Protein AF-A0AAU6T5W0-F1 (afdb_monomer_lite)

Foldseek 3Di:
DDDDDDDDDDDDDDDCPPVVVVVVVVVVVVVVVVVVVVVVVVVVVVVVVVVVVVVVVVVVPPDDDDDDDDDDDDDDDDDPPPPPDDPVNVVVCVVVDVQDQDQKDKDKDKDKDWDWDWDWDADADDPDPPDGDGDIDIDIDIDIDIDIDIDIDGDPHSVD

pLDDT: mean 70.22, std 18.47, range [33.53, 96.62]

Radius of gyration: 34.17 Å; chains: 1; bounding box: 54×80×91 Å

Structure (mmCIF, N/CA/C/O backbone):
data_AF-A0AAU6T5W0-F1
#
_entry.id   AF-A0AAU6T5W0-F1
#
loop_
_atom_site.group_PDB
_atom_site.id
_atom_site.type_symbol
_atom_site.label_atom_id
_atom_site.label_alt_id
_atom_site.label_comp_id
_atom_site.label_asym_id
_atom_site.label_entity_id
_atom_site.label_seq_id
_atom_site.pdbx_PDB_ins_code
_atom_site.Cartn_x
_atom_site.Cartn_y
_atom_site.Cartn_z
_atom_site.occupancy
_atom_site.B_iso_or_equiv
_atom_site.auth_seq_id
_atom_site.auth_comp_id
_atom_site.auth_asym_id
_atom_site.auth_atom_id
_atom_site.pdbx_PDB_model_num
ATOM 1 N N . MET A 1 1 ? 29.219 61.863 -2.864 1.00 38.31 1 MET A N 1
ATOM 2 C CA . MET A 1 1 ? 28.234 62.553 -3.731 1.00 38.31 1 MET A CA 1
ATOM 3 C C . MET A 1 1 ? 27.896 61.580 -4.862 1.00 38.31 1 MET A C 1
ATOM 5 O O . MET A 1 1 ? 28.729 61.374 -5.721 1.00 38.31 1 MET A O 1
ATOM 9 N N . LYS A 1 2 ? 26.947 60.659 -4.664 1.00 57.03 2 LYS A N 1
ATOM 10 C CA . LYS A 1 2 ? 25.515 60.763 -5.012 1.00 57.03 2 LYS A CA 1
ATOM 11 C C . LYS A 1 2 ? 25.300 60.947 -6.518 1.00 57.03 2 LYS A C 1
ATOM 13 O O . LYS A 1 2 ? 25.268 62.089 -6.947 1.00 57.03 2 LYS A O 1
ATOM 18 N N . GLN A 1 3 ? 25.105 59.846 -7.254 1.00 46.97 3 GLN A N 1
ATOM 19 C CA . GLN A 1 3 ? 24.352 59.809 -8.516 1.00 46.97 3 GLN A CA 1
ATOM 20 C C . GLN A 1 3 ? 23.673 58.436 -8.680 1.00 46.97 3 GLN A C 1
ATOM 22 O O . GLN A 1 3 ? 24.313 57.442 -8.996 1.00 46.97 3 GLN A O 1
ATOM 27 N N . SER A 1 4 ? 22.365 58.401 -8.428 1.00 59.41 4 SER A N 1
ATOM 28 C CA . SER A 1 4 ? 21.419 57.607 -9.228 1.00 59.41 4 SER A CA 1
ATOM 29 C C . SER A 1 4 ? 20.875 58.565 -10.293 1.00 59.41 4 SER A C 1
ATOM 31 O O . SER A 1 4 ? 20.816 59.767 -9.999 1.00 59.41 4 SER A O 1
ATOM 33 N N . PRO A 1 5 ? 20.478 58.108 -11.494 1.00 62.28 5 PRO A N 1
ATOM 34 C CA . PRO A 1 5 ? 19.121 57.563 -11.648 1.00 62.28 5 PRO A CA 1
ATOM 35 C C . PRO A 1 5 ? 18.942 56.574 -12.826 1.00 62.28 5 PRO A C 1
ATOM 37 O O . PRO A 1 5 ? 19.867 56.289 -13.576 1.00 62.28 5 PRO A O 1
ATOM 40 N N . LEU A 1 6 ? 17.681 56.179 -13.033 1.00 45.03 6 LEU A N 1
ATOM 41 C CA . LEU A 1 6 ? 17.083 55.851 -14.334 1.00 45.03 6 LEU A CA 1
ATOM 42 C C . LEU A 1 6 ? 17.256 54.414 -14.846 1.00 45.03 6 LEU A C 1
ATOM 44 O O . LEU A 1 6 ? 18.011 54.145 -15.775 1.00 45.03 6 LEU A O 1
ATOM 48 N N . LEU A 1 7 ? 16.415 53.512 -14.325 1.00 42.41 7 LEU A N 1
ATOM 49 C CA . LEU A 1 7 ? 15.961 52.358 -15.099 1.00 42.41 7 LEU A CA 1
ATOM 50 C C . LEU A 1 7 ? 14.475 52.522 -15.438 1.00 42.41 7 LEU A C 1
ATOM 52 O O . LEU A 1 7 ? 13.579 52.412 -14.605 1.00 42.41 7 LEU A O 1
ATOM 56 N N . LEU A 1 8 ? 14.329 52.925 -16.694 1.00 44.72 8 LEU A N 1
ATOM 57 C CA . LEU A 1 8 ? 13.213 52.906 -17.622 1.00 44.72 8 LEU A CA 1
ATOM 58 C C . LEU A 1 8 ? 12.006 52.021 -17.249 1.00 44.72 8 LEU A C 1
ATOM 60 O O . LEU A 1 8 ? 12.118 50.828 -16.981 1.00 44.72 8 LEU A O 1
ATOM 64 N N . MET A 1 9 ? 10.843 52.659 -17.352 1.00 44.00 9 MET A N 1
ATOM 65 C CA . MET A 1 9 ? 9.498 52.100 -17.407 1.00 44.00 9 MET A CA 1
ATOM 66 C C . MET A 1 9 ? 9.333 50.914 -18.375 1.00 44.00 9 MET A C 1
ATOM 68 O O . MET A 1 9 ? 9.690 51.004 -19.545 1.00 44.00 9 MET A O 1
ATOM 72 N N . MET A 1 10 ? 8.669 49.872 -17.862 1.00 55.03 10 MET A N 1
ATOM 73 C CA . MET A 1 10 ? 7.384 49.333 -18.343 1.00 55.03 10 MET A CA 1
ATOM 74 C C . MET A 1 10 ? 7.182 49.232 -19.864 1.00 55.03 10 MET A C 1
ATOM 76 O O . MET A 1 10 ? 6.906 50.252 -20.485 1.00 55.03 10 MET A O 1
ATOM 80 N N . LEU A 1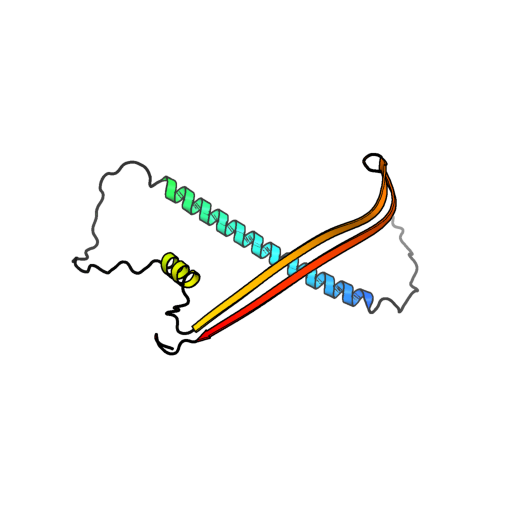 11 ? 7.108 48.007 -20.410 1.00 50.09 11 LEU A N 1
ATOM 81 C CA . LEU A 1 11 ? 5.958 47.570 -21.226 1.00 50.09 11 LEU A CA 1
ATOM 82 C C . LEU A 1 11 ? 6.041 46.072 -21.585 1.00 50.09 11 LEU A C 1
ATOM 84 O O . LEU A 1 11 ? 6.686 45.714 -22.5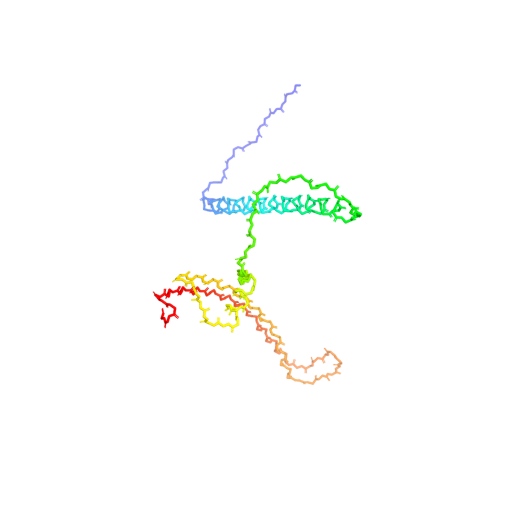58 1.00 50.09 11 LEU A O 1
ATOM 88 N N . THR A 1 12 ? 5.317 45.219 -20.861 1.00 49.53 12 THR A N 1
ATOM 89 C CA . THR A 1 12 ? 4.615 44.053 -21.440 1.00 49.53 12 THR A CA 1
ATOM 90 C C . THR A 1 12 ? 3.522 43.616 -20.462 1.00 49.53 12 THR A C 1
ATOM 92 O O . THR A 1 12 ? 3.833 43.019 -19.430 1.00 49.53 12 THR A O 1
ATOM 95 N N . PRO A 1 13 ? 2.249 43.938 -20.735 1.00 63.53 13 PRO A N 1
ATOM 96 C CA . PRO A 1 13 ? 1.120 43.466 -19.951 1.00 63.53 13 PRO A CA 1
ATOM 97 C C . PRO A 1 13 ? 0.466 42.222 -20.595 1.00 63.53 13 PRO A C 1
ATOM 99 O O . PRO A 1 13 ? 0.512 42.046 -21.809 1.00 63.53 13 PRO A O 1
ATOM 102 N N . LEU A 1 14 ? -0.216 41.427 -19.757 1.00 56.28 14 LEU A N 1
ATOM 103 C CA . LEU A 1 14 ? -1.446 40.664 -20.067 1.00 56.28 14 LEU A CA 1
ATOM 104 C C . LEU A 1 14 ? -1.438 39.159 -20.437 1.00 56.28 14 LEU A C 1
ATOM 106 O O . LEU A 1 14 ? -2.521 38.653 -20.709 1.00 56.28 14 LEU A O 1
ATOM 110 N N . THR A 1 15 ? -0.354 38.378 -20.316 1.00 49.38 15 THR A N 1
ATOM 111 C CA . THR A 1 15 ? -0.463 36.890 -20.435 1.00 49.38 15 THR A CA 1
ATOM 112 C C . THR A 1 15 ? -0.007 36.078 -19.220 1.00 49.38 15 THR A C 1
ATOM 114 O O . THR A 1 15 ? -0.159 34.861 -19.219 1.00 49.38 15 THR A O 1
ATOM 117 N N . CYS A 1 16 ? 0.477 36.711 -18.148 1.00 48.84 16 CYS A N 1
ATOM 118 C CA . CYS A 1 16 ? 0.981 35.994 -16.964 1.00 48.84 16 CYS A CA 1
ATOM 119 C C . CYS A 1 16 ? -0.066 35.712 -15.869 1.00 48.84 16 CYS A C 1
ATOM 121 O O . CYS A 1 16 ? 0.293 35.176 -14.831 1.00 48.84 16 CYS A O 1
ATOM 123 N N . TRP A 1 17 ? -1.344 36.056 -16.055 1.00 49.84 17 TRP A N 1
ATOM 124 C CA . TRP A 1 17 ? -2.299 36.102 -14.932 1.00 49.84 17 TRP A CA 1
ATOM 125 C C . TRP A 1 17 ? -2.804 34.727 -14.440 1.00 49.84 17 TRP A C 1
ATOM 127 O O . TRP A 1 17 ? -3.307 34.631 -13.327 1.00 49.84 17 TRP A O 1
ATOM 137 N N . GLY A 1 18 ? -2.688 33.662 -15.246 1.00 55.28 18 GLY A N 1
ATOM 138 C CA . GLY A 1 18 ? -3.102 32.301 -14.856 1.00 55.28 18 GLY A CA 1
ATOM 139 C C . GLY A 1 18 ? -1.961 31.419 -14.339 1.00 55.28 18 GLY A C 1
ATOM 140 O O . GLY A 1 18 ? -2.149 30.673 -13.385 1.00 55.28 18 GLY A O 1
ATOM 141 N N . ALA A 1 19 ? -0.766 31.544 -14.927 1.00 54.34 19 ALA A N 1
ATOM 142 C CA . ALA A 1 19 ? 0.392 30.722 -14.567 1.00 54.34 19 ALA A CA 1
ATOM 143 C C . ALA A 1 19 ? 0.909 31.026 -13.151 1.00 54.34 19 ALA A C 1
ATOM 145 O O . ALA A 1 19 ? 1.267 30.111 -12.419 1.00 54.34 19 ALA A O 1
ATOM 146 N N . THR A 1 20 ? 0.871 32.292 -12.724 1.00 65.69 20 THR A N 1
ATOM 147 C CA . THR A 1 20 ? 1.323 32.671 -11.377 1.00 65.69 20 THR A CA 1
ATOM 148 C C . THR A 1 20 ? 0.378 32.175 -10.280 1.00 65.69 20 THR A C 1
ATOM 150 O O . THR A 1 20 ? 0.829 31.893 -9.178 1.00 65.69 20 THR A O 1
ATOM 153 N N . ALA A 1 21 ? -0.921 32.020 -10.566 1.00 72.81 21 ALA A N 1
ATOM 154 C CA . ALA A 1 21 ? -1.895 31.541 -9.582 1.00 72.81 21 ALA A CA 1
ATOM 155 C C . ALA A 1 21 ? -1.733 30.039 -9.275 1.00 72.81 21 ALA A C 1
ATOM 157 O O . ALA A 1 21 ? -1.877 29.620 -8.127 1.00 72.81 21 ALA A O 1
ATOM 158 N N . GLU A 1 22 ? -1.403 29.223 -10.282 1.00 76.44 22 GLU A N 1
ATOM 159 C CA . GLU A 1 22 ? -1.090 27.800 -10.081 1.00 76.44 22 GLU A CA 1
ATOM 160 C C . GLU A 1 22 ? 0.263 27.610 -9.378 1.00 76.44 22 GLU A C 1
ATOM 162 O O . GLU A 1 22 ? 0.395 26.739 -8.517 1.00 76.44 22 GLU A O 1
ATOM 167 N N . GLU A 1 23 ? 1.251 28.457 -9.682 1.00 79.44 23 GLU A N 1
ATOM 168 C CA . GLU A 1 23 ? 2.538 28.474 -8.977 1.00 79.44 23 GLU A CA 1
ATOM 169 C C . GLU A 1 23 ? 2.376 28.814 -7.487 1.00 79.44 23 GLU A C 1
ATOM 171 O O . GLU A 1 23 ? 2.977 28.151 -6.638 1.00 79.44 23 GLU A O 1
ATOM 176 N N . GLU A 1 24 ? 1.525 29.788 -7.149 1.00 83.31 24 GLU A N 1
ATOM 177 C CA . GLU A 1 24 ? 1.207 30.138 -5.758 1.00 83.31 24 GLU A CA 1
ATOM 178 C C . GLU A 1 24 ? 0.489 28.992 -5.025 1.00 83.31 24 GLU A C 1
ATOM 180 O O . GLU A 1 24 ? 0.818 28.690 -3.874 1.00 83.31 24 GLU A O 1
ATOM 185 N N . ALA A 1 25 ? -0.442 28.296 -5.686 1.00 89.62 25 ALA A N 1
ATOM 186 C CA . ALA A 1 25 ? -1.121 27.135 -5.108 1.00 89.62 25 ALA A CA 1
ATOM 187 C C . ALA A 1 25 ? -0.151 25.965 -4.846 1.00 89.62 25 ALA A C 1
ATOM 189 O O . ALA A 1 25 ? -0.203 25.327 -3.791 1.00 89.62 25 ALA A O 1
ATOM 190 N N . LEU A 1 26 ? 0.780 25.712 -5.771 1.00 90.38 26 LEU A N 1
ATOM 191 C CA . LEU A 1 26 ? 1.815 24.688 -5.611 1.00 90.38 26 LEU A CA 1
ATOM 192 C C . LEU A 1 26 ? 2.803 25.034 -4.489 1.00 90.38 26 LEU A C 1
ATOM 194 O O . LEU A 1 26 ? 3.196 24.146 -3.729 1.00 90.38 26 LEU A O 1
ATOM 198 N N . GLN A 1 27 ? 3.172 26.310 -4.340 1.00 92.19 27 GLN A N 1
ATOM 199 C CA . GLN A 1 27 ? 3.989 26.767 -3.212 1.00 92.19 27 GLN A CA 1
ATOM 200 C C . GLN A 1 27 ? 3.286 26.529 -1.874 1.00 92.19 27 GLN A C 1
ATOM 202 O O . GLN A 1 27 ? 3.897 25.970 -0.962 1.00 92.19 27 GLN A O 1
ATOM 207 N N . GLN A 1 28 ? 1.994 26.856 -1.772 1.00 94.19 28 GLN A N 1
ATOM 208 C CA . GLN A 1 28 ? 1.214 26.593 -0.558 1.00 94.19 28 GLN A CA 1
ATOM 209 C C . GLN A 1 28 ? 1.179 25.103 -0.209 1.00 94.19 28 GLN A C 1
ATOM 211 O O . GLN A 1 28 ? 1.346 24.724 0.953 1.00 94.19 28 GLN A O 1
ATOM 216 N N . GLN A 1 29 ? 1.009 24.247 -1.214 1.00 94.38 29 GLN A N 1
ATOM 217 C CA . GLN A 1 29 ? 0.982 22.804 -1.013 1.00 94.38 29 GLN A CA 1
ATOM 218 C C . GLN A 1 29 ? 2.345 22.265 -0.547 1.00 94.38 29 GLN A C 1
ATOM 220 O O . GLN A 1 29 ? 2.406 21.394 0.324 1.00 94.38 29 GLN A O 1
ATOM 225 N N . LEU A 1 30 ? 3.447 22.814 -1.066 1.00 94.56 30 LEU A N 1
ATOM 226 C CA . LEU A 1 30 ? 4.803 22.449 -0.655 1.00 94.56 30 LEU A CA 1
ATOM 227 C C . LEU A 1 30 ? 5.101 22.882 0.788 1.00 94.56 30 LEU A C 1
ATOM 229 O O . LEU A 1 30 ? 5.685 22.110 1.554 1.00 94.56 30 LEU A O 1
ATOM 233 N N . ASP A 1 31 ? 4.646 24.070 1.188 1.00 95.31 31 ASP A N 1
ATOM 234 C CA . ASP A 1 31 ? 4.779 24.560 2.562 1.00 95.31 31 ASP A CA 1
ATOM 235 C C . ASP A 1 31 ? 3.972 23.722 3.560 1.00 95.31 31 ASP A C 1
ATOM 237 O O . ASP A 1 31 ? 4.462 23.410 4.653 1.00 95.31 31 ASP A O 1
ATOM 241 N N . GLN A 1 32 ? 2.771 23.284 3.174 1.00 96.56 32 GLN A N 1
ATOM 242 C CA . GLN A 1 32 ? 1.958 22.380 3.986 1.00 96.56 32 GLN A CA 1
ATOM 243 C C . GLN A 1 32 ? 2.675 21.040 4.217 1.00 96.56 32 GLN A C 1
ATOM 245 O O . GLN A 1 32 ? 2.756 20.553 5.348 1.00 96.56 32 GLN A O 1
ATOM 250 N N . LEU A 1 33 ? 3.256 20.468 3.161 1.00 96.56 33 LEU A N 1
ATOM 251 C CA . LEU A 1 33 ? 3.975 19.194 3.225 1.00 96.56 33 LEU A CA 1
ATOM 252 C C . LEU A 1 33 ? 5.258 19.308 4.058 1.00 96.56 33 LEU A C 1
ATOM 254 O O . LEU A 1 33 ? 5.558 18.446 4.889 1.00 96.56 33 LEU A O 1
ATOM 258 N N . ARG A 1 34 ? 5.985 20.420 3.903 1.00 96.25 34 ARG A N 1
ATOM 259 C CA . ARG A 1 34 ? 7.149 20.751 4.730 1.00 96.25 34 ARG A CA 1
ATOM 260 C C . ARG A 1 34 ? 6.772 20.821 6.211 1.00 96.25 34 ARG A C 1
ATOM 262 O O . ARG A 1 34 ? 7.489 20.255 7.038 1.00 96.25 34 ARG A O 1
ATOM 269 N N . GLN A 1 35 ? 5.666 21.483 6.561 1.00 96.50 35 GLN A N 1
ATOM 270 C CA . GLN A 1 35 ? 5.200 21.545 7.951 1.00 96.50 35 GLN A CA 1
ATOM 271 C C . GLN A 1 35 ? 4.880 20.159 8.512 1.00 96.50 35 GLN A C 1
ATOM 273 O O . GLN A 1 35 ? 5.285 19.852 9.634 1.00 96.50 35 GLN A O 1
ATOM 278 N N . GLN A 1 36 ? 4.225 19.302 7.729 1.00 96.62 36 GLN A N 1
ATOM 279 C CA . GLN A 1 36 ? 3.903 17.940 8.149 1.00 96.62 36 GLN A CA 1
ATOM 280 C C . GLN A 1 36 ? 5.166 17.110 8.439 1.00 96.62 36 GLN A C 1
ATOM 282 O O . GLN A 1 36 ? 5.235 16.416 9.455 1.00 96.62 36 GLN A O 1
ATOM 287 N N . LEU A 1 37 ? 6.197 17.222 7.595 1.00 96.62 37 LEU A N 1
ATOM 288 C CA . LEU A 1 37 ? 7.474 16.531 7.806 1.00 96.62 37 LEU A CA 1
ATOM 289 C C . LEU A 1 37 ? 8.194 17.013 9.068 1.00 96.62 37 LEU A C 1
ATOM 291 O O . LEU A 1 37 ? 8.725 16.198 9.822 1.00 96.62 37 LEU A O 1
ATOM 295 N N . ILE A 1 38 ? 8.183 18.322 9.328 1.00 96.25 38 ILE A N 1
ATOM 296 C CA . ILE A 1 38 ? 8.780 18.892 10.541 1.00 96.25 38 ILE A CA 1
ATOM 297 C C . ILE A 1 38 ? 8.083 18.334 11.789 1.00 96.25 38 ILE A C 1
ATOM 299 O O . ILE A 1 38 ? 8.763 17.926 12.730 1.00 96.25 38 ILE A O 1
ATOM 303 N N . GLN A 1 39 ? 6.748 18.253 11.786 1.00 95.56 39 GLN A N 1
ATOM 304 C CA . GLN A 1 39 ? 5.992 17.676 12.903 1.00 95.56 39 GLN A CA 1
ATOM 305 C C . GLN A 1 39 ? 6.345 16.203 13.129 1.00 95.56 39 GLN A C 1
ATOM 307 O O . GLN A 1 39 ? 6.585 15.787 14.264 1.00 95.56 39 GLN A O 1
ATOM 312 N N . GLN A 1 40 ? 6.435 15.418 12.053 1.00 93.31 40 GLN A N 1
ATOM 313 C CA . GLN A 1 40 ? 6.788 14.005 12.156 1.00 93.31 40 GLN A CA 1
ATOM 314 C C . GLN A 1 40 ? 8.203 13.817 12.723 1.00 93.31 40 GLN A C 1
ATOM 316 O O . GLN A 1 40 ? 8.419 12.978 13.597 1.00 93.31 40 GLN A O 1
ATOM 321 N N . ASN A 1 41 ? 9.162 14.635 12.284 1.00 95.12 41 ASN A N 1
ATOM 322 C CA . ASN A 1 41 ? 10.542 14.557 12.756 1.00 95.12 41 ASN A CA 1
ATOM 323 C C . ASN A 1 41 ? 10.663 14.915 14.250 1.00 95.12 41 ASN A C 1
ATOM 325 O O . ASN A 1 41 ? 11.364 14.243 15.005 1.00 95.12 41 ASN A O 1
ATOM 329 N N . GLN A 1 42 ? 9.900 15.910 14.712 1.00 94.88 42 GLN A N 1
ATOM 330 C CA . GLN A 1 42 ? 9.832 16.264 16.134 1.00 94.88 42 GLN A CA 1
ATOM 331 C C . GLN A 1 42 ? 9.254 15.129 16.989 1.00 94.88 42 GLN A C 1
ATOM 333 O O . GLN A 1 42 ? 9.771 14.857 18.074 1.00 94.88 42 GLN A O 1
ATOM 338 N N . ALA A 1 43 ? 8.225 14.430 16.501 1.00 94.12 43 ALA A N 1
ATOM 339 C CA . ALA A 1 43 ? 7.658 13.278 17.199 1.00 94.12 43 ALA A CA 1
ATOM 340 C C . ALA A 1 43 ? 8.675 12.128 17.332 1.00 94.12 43 ALA A C 1
ATOM 342 O O . ALA A 1 43 ? 8.780 11.517 18.397 1.00 94.12 43 ALA A O 1
ATOM 343 N N . LEU A 1 44 ? 9.481 11.874 16.293 1.00 92.25 44 LEU A N 1
ATOM 344 C CA . LEU A 1 44 ? 10.553 10.873 16.352 1.00 92.25 44 LEU A CA 1
ATOM 345 C C . LEU A 1 44 ? 11.593 11.210 17.425 1.00 92.25 44 LEU A C 1
ATOM 347 O O . LEU A 1 44 ? 11.970 10.332 18.200 1.00 92.25 44 LEU A O 1
ATOM 351 N N . HIS A 1 45 ? 12.002 12.474 17.535 1.00 92.88 45 HIS A N 1
ATOM 352 C CA . HIS A 1 45 ? 12.925 12.899 18.590 1.00 92.88 45 HIS A CA 1
ATOM 353 C C . HIS A 1 45 ? 12.346 12.715 19.998 1.00 92.88 45 HIS A C 1
ATOM 355 O O . HIS A 1 45 ? 13.059 12.294 20.910 1.00 92.88 45 HIS A O 1
ATOM 361 N N . GLN A 1 46 ? 11.046 12.957 20.186 1.00 93.88 46 GLN A N 1
ATOM 362 C CA . GLN A 1 46 ? 10.383 12.702 21.469 1.00 93.88 46 GLN A CA 1
ATOM 363 C C . GLN A 1 46 ? 10.373 11.209 21.825 1.00 93.88 46 GLN A C 1
ATOM 365 O O . GLN A 1 46 ? 10.579 10.847 22.985 1.00 93.88 46 GLN A O 1
ATOM 370 N N . LEU A 1 47 ? 10.164 10.333 20.838 1.00 93.44 47 LEU A N 1
ATOM 371 C CA . LEU A 1 47 ? 10.223 8.884 21.037 1.00 93.44 47 LEU A CA 1
ATOM 372 C C . LEU A 1 47 ? 11.643 8.412 21.363 1.00 93.44 47 LEU A C 1
ATOM 374 O O . LEU A 1 47 ? 11.811 7.596 22.267 1.00 93.44 47 LEU A O 1
ATOM 378 N N . GLN A 1 48 ? 12.658 8.962 20.694 1.00 93.56 48 GLN A N 1
ATOM 379 C CA . GLN A 1 48 ? 14.064 8.687 21.006 1.00 93.56 48 GLN A CA 1
ATOM 380 C C . GLN A 1 48 ? 14.407 9.092 22.444 1.00 93.56 48 GLN A C 1
ATOM 382 O O . GLN A 1 48 ? 14.928 8.270 23.195 1.00 93.56 48 GLN A O 1
ATOM 387 N N . ALA A 1 49 ? 14.022 10.300 22.869 1.00 92.75 49 ALA A N 1
ATOM 388 C CA . ALA A 1 49 ? 14.248 10.768 24.237 1.00 92.75 49 ALA A CA 1
ATOM 389 C C . ALA A 1 49 ? 13.547 9.880 25.282 1.00 92.75 49 ALA A C 1
ATOM 391 O O . ALA A 1 49 ? 14.121 9.565 26.326 1.00 92.75 49 ALA A O 1
ATOM 392 N N . ARG A 1 50 ? 12.320 9.419 24.997 1.00 90.31 50 ARG A N 1
ATOM 393 C CA . ARG A 1 50 ? 11.621 8.455 25.862 1.00 90.31 50 ARG A CA 1
ATOM 394 C C . ARG A 1 50 ? 12.337 7.109 25.920 1.00 90.31 50 ARG A C 1
ATOM 396 O O . ARG A 1 50 ? 12.434 6.535 27.000 1.00 90.31 50 ARG A O 1
ATOM 403 N N . LEU A 1 51 ? 12.852 6.611 24.799 1.00 90.00 51 LEU A N 1
ATOM 404 C CA . LEU A 1 51 ? 13.580 5.343 24.756 1.00 90.00 51 LEU A CA 1
ATOM 405 C C . LEU A 1 51 ? 14.886 5.429 25.552 1.00 90.00 51 LEU A C 1
ATOM 407 O O . LEU A 1 51 ? 15.191 4.521 26.321 1.00 90.00 51 LEU A O 1
ATOM 411 N N . GLU A 1 52 ? 15.622 6.533 25.439 1.00 87.00 52 GLU A N 1
ATOM 412 C CA . GLU A 1 52 ? 16.824 6.776 26.243 1.00 87.00 52 GLU A CA 1
ATOM 413 C C . GLU A 1 52 ? 16.507 6.898 27.740 1.00 87.00 52 GLU A C 1
ATOM 415 O O . GLU A 1 52 ? 17.216 6.313 28.564 1.00 87.00 52 GLU A O 1
ATOM 420 N N . ALA A 1 53 ? 15.413 7.574 28.108 1.00 85.00 53 ALA A N 1
ATOM 421 C CA . ALA A 1 53 ? 14.937 7.638 29.491 1.00 85.00 53 ALA A CA 1
ATOM 422 C C . ALA A 1 53 ? 14.570 6.248 30.046 1.00 85.00 53 ALA A C 1
ATOM 424 O O . ALA A 1 53 ? 14.911 5.918 31.182 1.00 85.00 53 ALA A O 1
ATOM 425 N N . VAL A 1 54 ? 13.935 5.392 29.240 1.00 88.88 54 VAL A N 1
ATOM 426 C CA . VAL A 1 54 ? 13.612 4.008 29.629 1.00 88.88 54 VAL A CA 1
ATOM 427 C C . VAL A 1 54 ? 14.876 3.147 29.720 1.00 88.88 54 VAL A C 1
ATOM 429 O O . VAL A 1 54 ? 15.045 2.412 30.690 1.00 88.88 54 VAL A O 1
ATOM 432 N N . LYS A 1 55 ? 15.805 3.265 28.763 1.00 83.56 55 LYS A N 1
ATOM 433 C CA . LYS A 1 55 ? 17.075 2.520 28.755 1.00 83.56 55 LYS A CA 1
ATOM 434 C C . LYS A 1 55 ? 17.955 2.876 29.955 1.00 83.56 55 LYS A C 1
ATOM 436 O O . LYS A 1 55 ? 18.532 1.985 30.572 1.00 83.56 55 LYS A O 1
ATOM 441 N N . SER A 1 56 ? 18.048 4.162 30.294 1.00 74.88 56 SER A N 1
ATOM 442 C CA . SER A 1 56 ? 18.778 4.637 31.477 1.00 74.88 56 SER A CA 1
ATOM 443 C C . SER A 1 56 ? 18.102 4.217 32.786 1.00 74.88 56 SER A C 1
ATOM 445 O O . SER A 1 56 ? 18.799 3.798 33.705 1.00 74.88 56 SER A O 1
ATOM 447 N N . SER A 1 57 ? 16.766 4.221 32.848 1.00 70.50 57 SER A N 1
ATOM 448 C CA . SER A 1 57 ? 16.019 3.721 34.015 1.00 70.50 57 SER A CA 1
ATOM 449 C C . SER A 1 57 ? 16.122 2.197 34.187 1.00 70.50 57 SER A C 1
ATOM 451 O O . SER A 1 57 ? 16.077 1.699 35.308 1.00 70.50 57 SER A O 1
ATOM 453 N N . GLY A 1 58 ? 16.287 1.441 33.095 1.00 57.38 58 GLY A N 1
ATOM 454 C CA . GLY A 1 58 ? 16.466 -0.016 33.126 1.00 57.38 58 GLY A CA 1
ATOM 455 C C . GLY A 1 58 ? 17.862 -0.473 33.570 1.00 57.38 58 GLY A C 1
ATOM 456 O O . GLY A 1 58 ? 18.011 -1.585 34.073 1.00 57.38 58 GLY A O 1
ATOM 457 N N . VAL A 1 59 ? 18.886 0.380 33.437 1.00 52.00 59 VAL A N 1
ATOM 458 C CA . VAL A 1 59 ? 20.282 0.058 33.797 1.00 52.00 59 VAL A CA 1
ATOM 459 C C . VAL A 1 59 ? 20.542 0.072 35.311 1.00 52.00 59 VAL A C 1
ATOM 461 O O . VAL A 1 59 ? 21.472 -0.584 35.770 1.00 52.00 59 VAL A O 1
ATOM 464 N N . THR A 1 60 ? 19.701 0.721 36.118 1.00 46.72 60 THR A N 1
ATOM 465 C CA . THR A 1 60 ? 19.794 0.694 37.592 1.00 46.72 60 THR A CA 1
ATOM 466 C C . THR A 1 60 ? 19.040 -0.470 38.249 1.00 46.72 60 THR A C 1
ATOM 468 O O . THR A 1 60 ? 19.113 -0.620 39.465 1.00 46.72 60 THR A O 1
ATOM 471 N N . ALA A 1 61 ? 18.361 -1.328 37.476 1.00 47.69 61 ALA A N 1
ATOM 472 C CA . ALA A 1 61 ? 17.549 -2.438 37.991 1.00 47.69 61 ALA A CA 1
ATOM 473 C C . ALA A 1 61 ? 18.143 -3.837 37.723 1.00 47.69 61 ALA A C 1
ATOM 475 O O . ALA A 1 61 ? 17.419 -4.829 37.746 1.00 47.69 61 ALA A O 1
ATOM 476 N N . THR A 1 62 ? 19.451 -3.952 37.463 1.00 45.34 62 THR A N 1
ATOM 477 C CA . THR A 1 62 ? 20.140 -5.255 37.365 1.00 45.34 62 THR A CA 1
ATOM 478 C C . THR A 1 62 ? 21.436 -5.234 38.177 1.00 45.34 62 THR A C 1
ATOM 480 O O . THR A 1 62 ? 22.518 -5.007 37.647 1.00 45.34 62 THR A O 1
ATOM 483 N N . GLY A 1 63 ? 21.326 -5.459 39.490 1.00 45.16 63 GLY A N 1
ATOM 484 C CA . GLY A 1 63 ? 22.487 -5.643 40.364 1.00 45.16 63 GLY A CA 1
ATOM 485 C C . GLY A 1 63 ? 22.148 -5.651 41.855 1.00 45.16 63 GLY A C 1
ATOM 486 O O . GLY A 1 63 ? 21.897 -4.602 42.431 1.00 45.16 63 GLY A O 1
ATOM 487 N N . THR A 1 64 ? 22.221 -6.840 42.468 1.00 36.56 64 THR A N 1
ATOM 488 C CA . THR A 1 64 ? 22.250 -7.141 43.920 1.00 36.56 64 THR A CA 1
ATOM 489 C C . THR A 1 64 ? 21.018 -6.776 44.760 1.00 36.56 64 THR A C 1
ATOM 491 O O . THR A 1 64 ? 20.741 -5.618 45.046 1.00 36.56 64 THR A O 1
ATOM 494 N N . GLY A 1 65 ? 20.300 -7.804 45.226 1.00 51.88 65 GLY A N 1
ATOM 495 C CA . GLY A 1 65 ? 19.237 -7.653 46.217 1.00 51.88 65 GLY A CA 1
ATOM 496 C C . GLY A 1 65 ? 19.766 -7.333 47.615 1.00 51.88 65 GLY A C 1
ATOM 497 O O . GLY A 1 65 ? 20.866 -7.742 47.960 1.00 51.88 65 GLY A O 1
ATOM 498 N N . THR A 1 66 ? 18.967 -6.630 48.419 1.00 35.97 66 THR A N 1
ATOM 499 C CA . THR A 1 66 ? 18.598 -6.937 49.817 1.00 35.97 66 THR A CA 1
ATOM 500 C C . THR A 1 66 ? 17.444 -5.993 50.199 1.00 35.97 66 THR A C 1
ATOM 502 O O . THR A 1 66 ? 17.334 -4.885 49.684 1.00 35.97 66 THR A O 1
ATOM 505 N N . ALA A 1 67 ? 16.549 -6.480 51.052 1.00 46.22 67 ALA A N 1
ATOM 506 C CA . ALA A 1 67 ? 15.280 -5.899 51.470 1.00 46.22 67 ALA A CA 1
ATOM 507 C C . ALA A 1 67 ? 15.278 -4.409 51.877 1.00 46.22 67 ALA A C 1
ATOM 509 O O . ALA A 1 67 ? 16.066 -3.976 52.712 1.00 46.22 67 ALA A O 1
ATOM 510 N N . ALA A 1 68 ? 14.240 -3.698 51.426 1.00 38.12 68 ALA A N 1
ATOM 511 C CA . ALA A 1 68 ? 13.538 -2.688 52.215 1.00 38.12 68 ALA A CA 1
ATOM 512 C C . ALA A 1 68 ? 12.048 -2.734 51.842 1.00 38.12 68 ALA A C 1
ATOM 514 O O . ALA A 1 68 ? 11.577 -2.068 50.924 1.00 38.12 68 ALA A O 1
ATOM 515 N N . VAL A 1 69 ? 11.325 -3.604 52.545 1.00 45.72 69 VAL A N 1
ATOM 516 C CA . VAL A 1 69 ? 9.864 -3.603 52.615 1.00 45.72 69 VAL A CA 1
ATOM 517 C C . VAL A 1 69 ? 9.469 -2.556 53.651 1.00 45.72 69 VAL A C 1
ATOM 519 O O . VAL A 1 69 ? 9.864 -2.683 54.807 1.00 45.72 69 VAL A O 1
ATOM 522 N N . THR A 1 70 ? 8.631 -1.594 53.266 1.00 37.22 70 THR A N 1
ATOM 523 C CA . THR A 1 70 ? 7.724 -0.918 54.205 1.00 37.22 70 THR A CA 1
ATOM 524 C C . THR A 1 70 ? 6.327 -0.878 53.576 1.00 37.22 70 THR A C 1
ATOM 526 O O . THR A 1 70 ? 6.217 -0.606 52.379 1.00 37.22 70 THR A O 1
ATOM 529 N N . PRO A 1 71 ? 5.265 -1.224 54.327 1.00 50.44 71 PRO A N 1
ATOM 530 C CA . PRO A 1 71 ? 4.076 -1.852 53.772 1.00 50.44 71 PRO A CA 1
ATOM 531 C C . PRO A 1 71 ? 2.924 -0.860 53.580 1.00 50.44 71 PRO A C 1
ATOM 533 O O . PRO A 1 71 ? 2.631 -0.051 54.457 1.00 50.44 71 PRO A O 1
ATOM 536 N N . ALA A 1 72 ? 2.188 -1.008 52.479 1.00 33.53 72 ALA A N 1
ATOM 537 C CA . ALA A 1 72 ? 0.801 -0.571 52.393 1.00 33.53 72 ALA A CA 1
ATOM 538 C C . ALA A 1 72 ? -0.073 -1.821 52.233 1.00 33.53 72 ALA A C 1
ATOM 540 O O . ALA A 1 72 ? 0.019 -2.580 51.274 1.00 33.53 72 ALA A O 1
ATOM 541 N N . ARG A 1 73 ? -0.848 -2.053 53.282 1.00 40.38 73 ARG A N 1
ATOM 542 C CA . ARG A 1 73 ? -1.748 -3.165 53.559 1.00 40.38 73 ARG A CA 1
ATOM 543 C C . ARG A 1 73 ? -2.804 -3.407 52.467 1.00 40.38 73 ARG A C 1
ATOM 545 O O . ARG A 1 73 ? -3.629 -2.536 52.231 1.00 40.38 73 ARG A O 1
ATOM 552 N N . ALA A 1 74 ? -2.842 -4.630 51.938 1.00 37.22 74 ALA A N 1
ATOM 553 C CA . ALA A 1 74 ? -4.033 -5.322 51.419 1.00 37.22 74 ALA A CA 1
ATOM 554 C C . ALA A 1 74 ? -3.679 -6.823 51.316 1.00 37.22 74 ALA A C 1
ATOM 556 O O . ALA A 1 74 ? -2.961 -7.237 50.419 1.00 37.22 74 ALA A O 1
ATOM 557 N N . GLN A 1 75 ? -3.792 -7.601 52.393 1.00 37.97 75 GLN A N 1
ATOM 558 C CA . GLN A 1 75 ? -4.931 -8.488 52.662 1.00 37.97 75 GLN A CA 1
ATOM 559 C C . GLN A 1 75 ? -5.478 -9.244 51.437 1.00 37.97 75 GLN A C 1
ATOM 561 O O . GLN A 1 75 ? -6.117 -8.657 50.574 1.00 37.97 75 GLN A O 1
ATOM 566 N N . GLN A 1 76 ? -5.316 -10.571 51.526 1.00 34.94 76 GLN A N 1
ATOM 567 C CA . GLN A 1 76 ? -6.094 -11.640 50.891 1.00 34.94 76 GLN A CA 1
ATOM 568 C C . GLN A 1 76 ? -5.799 -11.984 49.412 1.00 34.94 76 GLN A C 1
ATOM 570 O O . GLN A 1 76 ? -6.417 -11.466 48.491 1.00 34.94 76 GLN A O 1
ATOM 575 N N . GLU A 1 77 ? -4.972 -13.014 49.202 1.00 42.97 77 GLU A N 1
ATOM 576 C CA . GLU A 1 77 ? -5.365 -14.129 48.318 1.00 42.97 77 GLU A CA 1
ATOM 577 C C . GLU A 1 77 ? -6.583 -14.838 48.948 1.00 42.97 77 GLU A C 1
ATOM 579 O O . GLU A 1 77 ? -6.657 -14.877 50.181 1.00 42.97 77 GLU A O 1
ATOM 584 N N . PRO A 1 78 ? -7.545 -15.401 48.189 1.00 47.00 78 PRO A N 1
ATOM 585 C CA . PRO A 1 78 ? -7.343 -16.053 46.899 1.00 47.00 78 PRO A CA 1
ATOM 586 C C . PRO A 1 78 ? -8.400 -15.668 45.850 1.00 47.00 78 PRO A C 1
ATOM 588 O O . PRO A 1 78 ? -9.597 -15.847 46.049 1.00 47.00 78 PRO A O 1
ATOM 591 N N . ASP A 1 79 ? -7.965 -15.259 44.670 1.00 42.06 79 ASP A N 1
ATOM 592 C CA . ASP A 1 79 ? -8.753 -15.531 43.475 1.00 42.06 79 ASP A CA 1
ATOM 593 C C . ASP A 1 79 ? -7.754 -15.852 42.379 1.00 42.06 79 ASP A C 1
ATOM 595 O O . ASP A 1 79 ? -6.951 -15.005 41.982 1.00 42.06 79 ASP A O 1
ATOM 599 N N . ARG A 1 80 ? -7.744 -17.113 41.945 1.00 48.94 80 ARG A N 1
ATOM 600 C CA . ARG A 1 80 ? -7.080 -17.513 40.710 1.00 48.94 80 ARG A CA 1
ATOM 601 C C . ARG A 1 80 ? -7.863 -16.846 39.584 1.00 48.94 80 ARG A C 1
ATOM 603 O O . ARG A 1 80 ? -8.648 -17.500 38.907 1.00 48.94 80 ARG A O 1
ATOM 610 N N . ARG A 1 81 ? -7.675 -15.538 39.409 1.00 51.75 81 ARG A N 1
ATOM 611 C CA . ARG A 1 81 ? -8.063 -14.856 38.187 1.00 51.75 81 ARG A CA 1
ATOM 612 C C . ARG A 1 81 ? -7.219 -15.485 37.108 1.00 51.75 81 ARG A C 1
ATOM 614 O O . ARG A 1 81 ? -6.006 -15.288 37.062 1.00 51.75 81 ARG A O 1
ATOM 621 N N . SER A 1 82 ? -7.875 -16.336 36.325 1.00 52.03 82 SER A N 1
ATOM 622 C CA . SER A 1 82 ? -7.402 -16.767 35.023 1.00 52.03 82 SER A CA 1
ATOM 623 C C . SER A 1 82 ? -6.704 -15.576 34.373 1.00 52.03 82 SER A C 1
ATOM 625 O O . SER A 1 82 ? -7.284 -14.487 34.403 1.00 52.03 82 SER A O 1
ATOM 627 N N . PRO A 1 83 ? -5.465 -15.735 33.881 1.00 53.69 83 PRO A N 1
ATOM 628 C CA . PRO A 1 83 ? -4.779 -14.637 33.227 1.00 53.69 83 PRO A CA 1
ATOM 629 C C . PRO A 1 83 ? -5.714 -14.120 32.137 1.00 53.69 83 PRO A C 1
ATOM 631 O O . PRO A 1 83 ? -6.096 -14.889 31.254 1.00 53.69 83 PRO A O 1
ATOM 634 N N . GLU A 1 84 ? -6.149 -12.861 32.254 1.00 63.75 84 GLU A N 1
ATOM 635 C CA . GLU A 1 84 ? -6.797 -12.187 31.135 1.00 63.75 84 GLU A CA 1
ATOM 636 C C . GLU A 1 84 ? -5.842 -12.354 29.951 1.00 63.75 84 GLU A C 1
ATOM 638 O O . GLU A 1 84 ? -4.638 -12.092 30.110 1.00 63.75 84 GLU A O 1
ATOM 643 N N . PRO A 1 85 ? -6.316 -12.900 28.820 1.00 63.41 85 PRO A N 1
ATOM 644 C CA . PRO A 1 85 ? -5.473 -13.039 27.654 1.00 63.41 85 PRO A CA 1
ATOM 645 C C . PRO A 1 85 ? -4.840 -11.678 27.348 1.00 63.41 85 PRO A C 1
ATOM 647 O O . PRO A 1 85 ? -5.430 -10.614 27.517 1.00 63.41 85 PRO A O 1
ATOM 650 N N . GLY A 1 86 ? -3.553 -11.693 27.019 1.00 69.00 86 GLY A N 1
ATOM 651 C CA . GLY A 1 86 ? -2.875 -10.463 26.647 1.00 69.00 86 GLY A CA 1
ATOM 652 C C . GLY A 1 86 ? -3.463 -9.949 25.337 1.00 69.00 86 GLY A C 1
ATOM 653 O O . GLY A 1 86 ? -3.808 -10.742 24.460 1.00 69.00 86 GLY A O 1
ATOM 654 N N . ARG A 1 87 ? -3.468 -8.629 25.146 1.00 66.31 87 ARG A N 1
ATOM 655 C CA . ARG A 1 87 ? -3.868 -8.012 23.868 1.00 66.31 87 ARG A CA 1
ATOM 656 C C . ARG A 1 87 ? -3.170 -8.631 22.657 1.00 66.31 87 ARG A C 1
ATOM 658 O O . ARG A 1 87 ? -3.770 -8.802 21.610 1.00 66.31 87 ARG A O 1
ATOM 665 N N . SER A 1 88 ? -1.921 -9.062 22.834 1.00 69.88 88 SER A N 1
ATOM 666 C CA . SER A 1 88 ? -1.164 -9.776 21.805 1.00 69.88 88 SER A CA 1
ATOM 667 C C . SER A 1 88 ? -1.711 -11.169 21.484 1.00 69.88 88 SER A C 1
ATOM 669 O O . SER A 1 88 ? -1.657 -11.588 20.336 1.00 69.88 88 SER A O 1
ATOM 671 N N . THR A 1 89 ? -2.221 -11.910 22.471 1.00 69.19 89 THR A N 1
ATOM 672 C CA . THR A 1 89 ? -2.860 -13.212 22.224 1.00 69.19 89 THR A CA 1
ATOM 673 C C . THR A 1 89 ? -4.229 -13.052 21.574 1.00 69.19 89 THR A C 1
ATOM 675 O O . THR A 1 89 ? -4.594 -13.871 20.740 1.00 69.19 89 THR A O 1
ATOM 678 N N . GLU A 1 90 ? -4.950 -11.982 21.902 1.00 67.56 90 GLU A N 1
ATOM 679 C CA . GLU A 1 90 ? -6.236 -11.635 21.287 1.00 67.56 90 GLU A CA 1
ATOM 680 C C . GLU A 1 90 ? -6.052 -11.226 19.819 1.00 67.56 90 GLU A C 1
ATOM 682 O O . GLU A 1 90 ? -6.771 -11.729 18.960 1.00 67.56 90 GLU A O 1
ATOM 687 N N . ASP A 1 91 ? -5.040 -10.407 19.512 1.00 68.25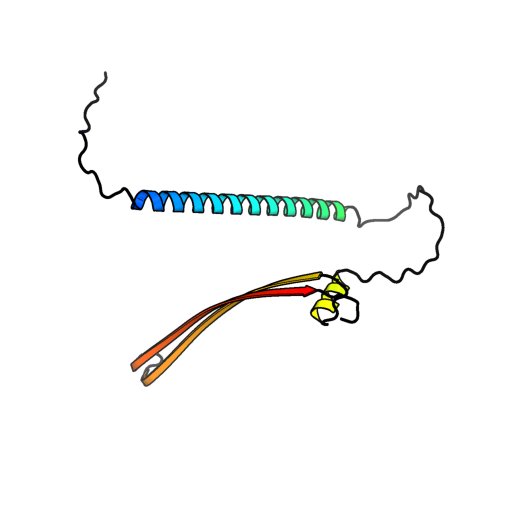 91 ASP A N 1
ATOM 688 C CA . ASP A 1 91 ? -4.705 -10.001 18.140 1.00 68.25 91 ASP A CA 1
ATOM 689 C C . ASP A 1 91 ? -4.300 -11.201 17.264 1.00 68.25 91 ASP A C 1
ATOM 691 O O . ASP A 1 91 ? -4.746 -11.311 16.124 1.00 68.25 91 ASP A O 1
ATOM 695 N N . LEU A 1 92 ? -3.516 -12.147 17.801 1.00 67.69 92 LEU A N 1
ATOM 696 C CA . LEU A 1 92 ? -3.152 -13.374 17.078 1.00 67.69 92 LEU A CA 1
ATOM 697 C C . LEU A 1 92 ? -4.361 -14.279 16.822 1.00 67.69 92 LEU A C 1
ATOM 699 O O . LEU A 1 92 ? -4.463 -14.879 15.753 1.00 67.69 92 LEU A O 1
ATOM 703 N N . LEU A 1 93 ? -5.281 -14.382 17.784 1.00 67.06 93 LEU A N 1
ATOM 704 C CA . LEU A 1 93 ? -6.525 -15.124 17.593 1.00 67.06 93 LEU A CA 1
ATOM 705 C C . LEU A 1 93 ? -7.420 -14.442 16.554 1.00 67.06 93 LEU A C 1
ATOM 707 O O . LEU A 1 93 ? -8.037 -15.144 15.765 1.00 67.06 93 LEU A O 1
ATOM 711 N N . LEU A 1 94 ? -7.433 -13.110 16.489 1.00 65.00 94 LEU A N 1
ATOM 712 C CA . LEU A 1 94 ? -8.149 -12.345 15.466 1.00 65.00 94 LEU A CA 1
ATOM 713 C C . LEU A 1 94 ? -7.560 -12.541 14.061 1.00 65.00 94 LEU A C 1
ATOM 715 O O . LEU A 1 94 ? -8.291 -12.647 13.079 1.00 65.00 94 LEU A O 1
ATOM 719 N N . GLU A 1 95 ? -6.230 -12.593 13.966 1.00 62.59 95 GLU A N 1
ATOM 720 C CA . GLU A 1 95 ? -5.510 -12.815 12.710 1.00 62.59 95 GLU A CA 1
ATOM 721 C C . GLU A 1 95 ? -5.684 -14.260 12.210 1.00 62.59 95 GLU A C 1
ATOM 723 O O . GLU A 1 95 ? -5.825 -14.503 11.011 1.00 62.59 95 GLU A O 1
ATOM 728 N N . GLN A 1 96 ? -5.717 -15.233 13.126 1.00 64.06 96 GLN A N 1
ATOM 729 C CA . GLN A 1 96 ? -5.855 -16.656 12.800 1.00 64.06 96 GLN A CA 1
ATOM 730 C C . GLN A 1 96 ? -7.310 -17.120 12.651 1.00 64.06 96 GLN A C 1
ATOM 732 O O . GLN A 1 96 ? -7.567 -18.125 11.981 1.00 64.06 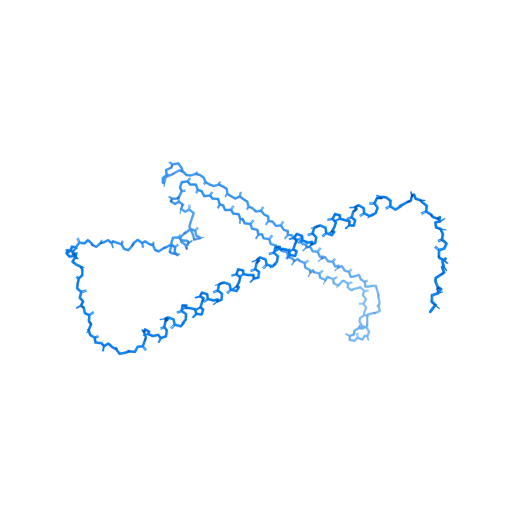96 GLN A O 1
ATOM 737 N N . HIS A 1 97 ? -8.267 -16.437 13.279 1.00 58.03 97 HIS A N 1
ATOM 738 C CA . HIS A 1 97 ? -9.649 -16.882 13.388 1.00 58.03 97 HIS A CA 1
ATOM 739 C C . HIS A 1 97 ? -10.653 -15.722 13.284 1.00 58.03 97 HIS A C 1
ATOM 741 O O . HIS A 1 97 ? -10.514 -14.669 13.885 1.00 58.03 97 HIS A O 1
ATOM 747 N N . ASN A 1 98 ? -11.740 -15.952 12.545 1.00 56.75 98 ASN A N 1
ATOM 748 C CA . ASN A 1 98 ? -12.821 -14.994 12.288 1.00 56.75 98 ASN A CA 1
ATOM 749 C C . ASN A 1 98 ? -13.851 -14.934 13.444 1.00 56.75 98 ASN A C 1
ATOM 751 O O . ASN A 1 98 ? -15.045 -14.805 13.183 1.00 56.75 98 ASN A O 1
ATOM 755 N N . VAL A 1 99 ? -13.435 -15.095 14.707 1.00 57.22 99 VAL A N 1
ATOM 756 C CA . VAL A 1 99 ? -14.317 -14.846 15.866 1.00 57.22 99 VAL A CA 1
ATOM 757 C C . VAL A 1 99 ? -13.896 -13.546 16.515 1.00 57.22 99 VAL A C 1
ATOM 759 O O . VAL A 1 99 ? -12.813 -13.408 17.073 1.00 57.22 99 VAL A O 1
ATOM 762 N N . PHE A 1 100 ? -14.782 -12.573 16.361 1.00 61.09 100 PHE A N 1
ATOM 763 C CA . PHE A 1 100 ? -14.616 -11.206 16.803 1.00 61.09 100 PHE A CA 1
ATOM 764 C C . PHE A 1 100 ? -15.550 -10.987 18.000 1.00 61.09 100 PHE A C 1
ATOM 766 O O . PHE A 1 100 ? -16.747 -10.805 17.801 1.00 61.09 100 PHE A O 1
ATOM 773 N N . ASP A 1 101 ? -15.011 -10.937 19.220 1.00 60.72 101 ASP A N 1
ATOM 774 C CA . ASP A 1 101 ? -15.774 -10.636 20.455 1.00 60.72 101 ASP A CA 1
ATOM 775 C C . ASP A 1 101 ? -16.144 -9.140 20.597 1.00 60.72 101 ASP A C 1
ATOM 777 O O . ASP A 1 101 ? -16.645 -8.681 21.624 1.00 60.72 101 ASP A O 1
ATOM 781 N N . ARG A 1 102 ? -15.878 -8.321 19.571 1.00 67.00 102 ARG A N 1
ATOM 782 C CA . ARG A 1 102 ? -16.119 -6.870 19.590 1.00 67.00 102 ARG A CA 1
ATOM 783 C C . ARG A 1 102 ? -17.368 -6.512 18.792 1.00 67.00 102 ARG A C 1
ATOM 785 O O . ARG A 1 102 ? -17.464 -6.824 17.610 1.00 67.00 102 ARG A O 1
ATOM 792 N N . ALA A 1 103 ? -18.265 -5.750 19.421 1.00 75.81 103 ALA A N 1
ATOM 793 C CA . ALA A 1 103 ? -19.541 -5.333 18.835 1.00 75.81 103 ALA A CA 1
ATOM 794 C C . ALA A 1 103 ? -19.398 -4.513 17.537 1.00 75.81 103 ALA A C 1
ATOM 796 O O . ALA A 1 103 ? -20.251 -4.606 16.665 1.00 75.81 103 ALA A O 1
ATOM 797 N N . LEU A 1 104 ? -18.333 -3.717 17.383 1.00 82.62 104 LEU A N 1
ATOM 798 C CA . LEU A 1 104 ? -18.068 -2.929 16.175 1.00 82.62 104 LEU A CA 1
ATOM 799 C C . LEU A 1 104 ? -16.568 -2.925 15.858 1.00 82.62 104 LEU A C 1
ATOM 801 O O . LEU A 1 104 ? -15.744 -2.543 16.695 1.00 82.62 104 LEU A O 1
ATOM 805 N N . THR A 1 105 ? -16.227 -3.324 14.637 1.00 80.38 105 THR A N 1
ATOM 806 C CA . THR A 1 105 ? -14.855 -3.432 14.135 1.00 80.38 105 THR A CA 1
ATOM 807 C C . THR A 1 105 ? -14.742 -2.732 12.786 1.00 80.38 105 THR A C 1
ATOM 809 O O . THR A 1 105 ? -15.580 -2.922 11.907 1.00 80.38 105 THR A O 1
ATOM 812 N N . PHE A 1 106 ? -13.691 -1.932 12.630 1.00 86.44 106 PHE A N 1
ATOM 813 C CA . PHE A 1 106 ? -13.324 -1.273 11.382 1.00 86.44 106 PHE A CA 1
ATOM 814 C C . PHE A 1 106 ? -11.906 -1.704 11.015 1.00 86.44 106 PHE A C 1
ATOM 816 O O . PHE A 1 106 ? -11.000 -1.543 11.833 1.00 86.44 106 PHE A O 1
ATOM 823 N N . ASP A 1 107 ? -11.734 -2.240 9.813 1.00 85.31 107 ASP A N 1
ATOM 824 C CA . ASP A 1 107 ? -10.455 -2.649 9.240 1.00 85.31 107 ASP A CA 1
ATOM 825 C C . ASP A 1 107 ? -10.211 -1.851 7.955 1.00 85.31 107 ASP A C 1
ATOM 827 O O . ASP A 1 107 ? -11.099 -1.734 7.112 1.00 85.31 107 ASP A O 1
ATOM 831 N N . LEU A 1 108 ? -9.028 -1.253 7.846 1.00 90.81 108 LEU A N 1
ATOM 832 C CA . LEU A 1 108 ? -8.584 -0.466 6.702 1.00 90.81 108 LEU A CA 1
ATOM 833 C C . LEU A 1 108 ? -7.313 -1.115 6.156 1.00 90.81 108 LEU A C 1
ATOM 835 O O . LEU A 1 108 ? -6.220 -0.906 6.687 1.00 90.81 108 LEU A O 1
ATOM 839 N N . GLY A 1 109 ? -7.453 -1.872 5.076 1.00 90.31 109 GLY A N 1
ATOM 840 C CA . GLY A 1 109 ? -6.342 -2.479 4.360 1.00 90.31 109 GLY A CA 1
ATOM 841 C C . GLY A 1 109 ? -5.848 -1.561 3.249 1.00 90.31 109 GLY A C 1
ATOM 842 O O . GLY A 1 109 ? -6.625 -1.125 2.407 1.00 90.31 109 GLY A O 1
ATOM 843 N N . LEU A 1 110 ? -4.546 -1.286 3.188 1.00 94.31 110 LEU A N 1
ATOM 844 C CA . LEU A 1 110 ? -3.927 -0.635 2.033 1.00 94.31 110 LEU A CA 1
ATOM 845 C C . LEU A 1 110 ? -2.796 -1.518 1.519 1.00 94.31 110 LEU A C 1
ATOM 847 O O . LEU A 1 110 ? -1.889 -1.879 2.264 1.00 94.31 110 LEU A O 1
ATOM 851 N N . SER A 1 111 ? -2.838 -1.849 0.236 1.00 90.62 111 SER A N 1
ATOM 852 C CA . SER A 1 111 ? -1.821 -2.661 -0.420 1.00 9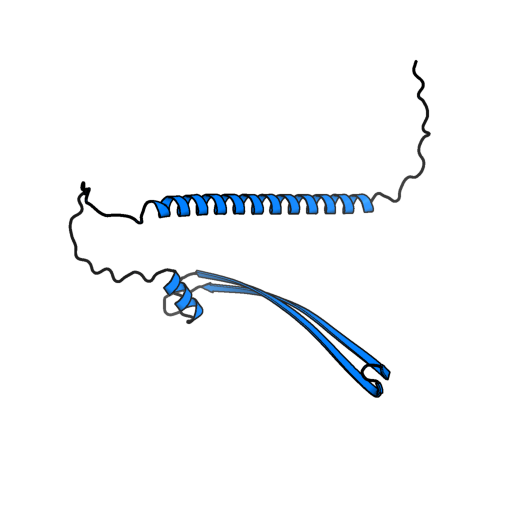0.62 111 SER A CA 1
ATOM 853 C C . SER A 1 111 ? -1.323 -1.986 -1.691 1.00 90.62 111 SER A C 1
ATOM 855 O O . SER A 1 111 ? -2.074 -1.335 -2.419 1.00 90.62 111 SER A O 1
ATOM 857 N N . TYR A 1 112 ? -0.025 -2.131 -1.936 1.00 92.94 112 TYR A N 1
ATOM 858 C CA . TYR A 1 112 ? 0.653 -1.632 -3.122 1.00 92.94 112 TYR A CA 1
ATOM 859 C C . TYR A 1 112 ? 1.439 -2.775 -3.752 1.00 92.94 112 TYR A C 1
ATOM 861 O O . TYR A 1 112 ? 2.218 -3.444 -3.075 1.00 92.94 112 TYR A O 1
ATOM 869 N N . GLN A 1 113 ? 1.226 -2.996 -5.043 1.00 91.50 113 GLN A N 1
ATOM 870 C CA . GLN A 1 113 ? 1.892 -4.023 -5.827 1.00 91.50 113 GLN A CA 1
ATOM 871 C C . GLN A 1 113 ? 2.533 -3.381 -7.053 1.00 91.50 113 GLN A C 1
ATOM 873 O O . GLN A 1 113 ? 1.873 -2.679 -7.817 1.00 91.50 113 GLN A O 1
ATOM 878 N N . HIS A 1 114 ? 3.824 -3.643 -7.244 1.00 92.31 114 HIS A N 1
ATOM 879 C CA . HIS A 1 114 ? 4.593 -3.158 -8.384 1.00 92.31 114 HIS A CA 1
ATOM 880 C C . HIS A 1 114 ? 5.042 -4.340 -9.241 1.00 92.31 114 HIS A C 1
ATOM 882 O O . HIS A 1 114 ? 5.843 -5.167 -8.805 1.00 92.31 114 HIS A O 1
ATOM 888 N N . TYR A 1 115 ? 4.569 -4.397 -10.481 1.00 87.31 115 TYR A N 1
ATOM 889 C CA . TYR A 1 115 ? 4.974 -5.383 -11.473 1.00 87.31 115 TYR A CA 1
ATOM 890 C C . TYR A 1 115 ? 5.861 -4.725 -12.524 1.00 87.31 115 TYR A C 1
ATOM 892 O O . TYR A 1 115 ? 5.497 -3.725 -13.140 1.00 87.31 115 TYR A O 1
ATOM 900 N N . ASN A 1 116 ? 7.028 -5.315 -12.769 1.00 88.31 116 ASN A N 1
ATOM 901 C CA . ASN A 1 116 ? 7.934 -4.891 -13.829 1.00 88.31 116 ASN A CA 1
ATOM 902 C C . ASN A 1 116 ? 8.468 -6.130 -14.536 1.00 88.31 116 ASN A C 1
ATOM 904 O O . ASN A 1 116 ? 9.395 -6.781 -14.050 1.00 88.31 116 ASN A O 1
ATOM 908 N N . ARG A 1 117 ? 7.858 -6.463 -15.674 1.00 79.69 117 ARG A N 1
ATOM 909 C CA . ARG A 1 117 ? 8.291 -7.575 -16.514 1.00 79.69 117 ARG A CA 1
ATOM 910 C C . ARG A 1 117 ? 8.907 -7.039 -17.798 1.00 79.69 117 ARG A C 1
ATOM 912 O O . ARG A 1 117 ? 8.387 -6.114 -18.425 1.00 79.69 117 ARG A O 1
ATOM 919 N N . LYS A 1 118 ? 10.053 -7.611 -18.156 1.00 80.94 118 LYS A N 1
ATOM 920 C CA . LYS A 1 118 ? 10.787 -7.314 -19.385 1.00 80.94 118 LYS A CA 1
ATOM 921 C C . LYS A 1 118 ? 10.832 -8.606 -20.179 1.00 80.94 118 LYS A C 1
ATOM 923 O O . LYS A 1 118 ? 11.663 -9.461 -19.885 1.00 80.94 118 LYS A O 1
ATOM 928 N N . ASP A 1 119 ? 9.925 -8.742 -21.134 1.00 69.00 119 ASP A N 1
ATOM 929 C CA . ASP A 1 119 ? 9.910 -9.892 -22.027 1.00 69.00 119 ASP A CA 1
ATOM 930 C C . ASP A 1 119 ? 10.675 -9.509 -23.299 1.00 69.00 119 ASP A C 1
ATOM 932 O O . ASP A 1 119 ? 10.380 -8.509 -23.958 1.00 69.00 119 ASP A O 1
ATOM 936 N N . LEU A 1 120 ? 11.717 -10.281 -23.613 1.00 70.88 120 LEU A N 1
ATOM 937 C CA . LEU A 1 120 ? 12.555 -10.073 -24.790 1.00 70.88 120 LEU A CA 1
ATOM 938 C C . LEU A 1 120 ? 12.286 -11.201 -25.787 1.00 70.88 120 LEU A C 1
ATOM 940 O O . LEU A 1 120 ? 12.795 -12.311 -25.635 1.00 70.88 120 LEU A O 1
ATOM 944 N N . ALA A 1 121 ? 11.472 -10.920 -26.803 1.00 66.75 121 ALA A N 1
ATOM 945 C CA . ALA A 1 121 ? 11.203 -11.865 -27.880 1.00 66.75 121 ALA A CA 1
ATOM 946 C C . ALA A 1 121 ? 12.192 -11.621 -29.030 1.00 66.75 121 ALA A C 1
ATOM 948 O O . ALA A 1 121 ? 12.148 -10.589 -29.704 1.00 66.75 121 ALA A O 1
ATOM 949 N N . LEU A 1 122 ? 13.095 -12.580 -29.246 1.00 68.12 122 LEU A N 1
ATOM 950 C CA . LEU A 1 122 ? 14.164 -12.495 -30.243 1.00 68.12 122 LEU A CA 1
ATOM 951 C C . LEU A 1 122 ? 13.795 -13.347 -31.458 1.00 68.12 122 LEU A C 1
ATOM 953 O O . LEU A 1 122 ? 13.583 -14.553 -31.334 1.00 68.12 122 LEU A O 1
ATOM 957 N N . ARG A 1 123 ? 13.726 -12.728 -32.640 1.00 64.62 123 ARG A N 1
ATOM 958 C CA . ARG A 1 123 ? 13.525 -13.428 -33.916 1.00 64.62 123 ARG A CA 1
ATOM 959 C C . ARG A 1 123 ? 14.781 -13.255 -34.774 1.00 64.62 123 ARG A C 1
ATOM 961 O O . ARG A 1 123 ? 14.900 -12.284 -35.513 1.00 64.62 123 ARG A O 1
ATOM 968 N N . GLY A 1 124 ? 15.742 -14.174 -34.641 1.00 67.31 124 GLY A N 1
ATOM 969 C CA . GLY A 1 124 ? 17.009 -14.122 -35.381 1.00 67.31 124 GLY A CA 1
ATOM 970 C C . GLY A 1 124 ? 18.078 -15.090 -34.865 1.00 67.31 124 GLY A C 1
ATOM 971 O O . GLY A 1 124 ? 17.824 -15.894 -33.970 1.00 67.31 124 GLY A O 1
ATOM 972 N N . PHE A 1 125 ? 19.278 -15.005 -35.439 1.00 68.25 125 PHE A N 1
ATOM 973 C CA . PHE A 1 125 ? 20.458 -15.785 -35.048 1.00 68.25 125 PHE A CA 1
ATOM 974 C C . PHE A 1 125 ? 21.380 -14.937 -34.153 1.00 68.25 125 PHE A C 1
ATOM 976 O O . PHE A 1 125 ? 21.625 -13.765 -34.455 1.00 68.25 125 PHE A O 1
ATOM 983 N N . LEU A 1 126 ? 21.906 -15.514 -33.064 1.00 70.31 126 LEU A N 1
ATOM 984 C CA . LEU A 1 126 ? 23.012 -14.904 -32.315 1.00 70.31 126 LEU A CA 1
ATOM 985 C C . LEU A 1 126 ? 24.304 -15.149 -33.088 1.00 70.31 126 LEU A C 1
ATOM 987 O O . LEU A 1 126 ? 24.773 -16.283 -33.147 1.00 70.31 126 LEU A O 1
ATOM 991 N N . ALA A 1 127 ? 24.891 -14.097 -33.656 1.00 64.56 127 ALA A N 1
ATOM 992 C CA . ALA A 1 127 ? 26.185 -14.216 -34.328 1.00 64.56 127 ALA A CA 1
ATOM 993 C C . ALA A 1 127 ? 27.376 -14.089 -33.361 1.00 64.56 127 ALA A C 1
ATOM 995 O O . ALA A 1 127 ? 28.479 -14.517 -33.687 1.00 64.56 127 ALA A O 1
ATOM 996 N N . LEU A 1 128 ? 27.156 -13.517 -32.173 1.00 62.59 128 LEU A N 1
ATOM 997 C CA . LEU A 1 128 ? 28.128 -13.400 -31.084 1.00 62.59 128 LEU A CA 1
ATOM 998 C C . LEU A 1 128 ? 27.382 -13.427 -29.737 1.00 62.59 128 LEU A C 1
ATOM 1000 O O . LEU A 1 128 ? 26.169 -13.225 -29.717 1.00 62.59 128 LEU A O 1
ATOM 1004 N N . ASP A 1 129 ? 28.106 -13.587 -28.625 1.00 67.62 129 ASP A N 1
ATOM 1005 C CA . ASP A 1 129 ? 27.593 -13.722 -27.243 1.00 67.62 129 ASP A CA 1
ATOM 1006 C C . ASP A 1 129 ? 26.609 -12.615 -26.783 1.00 67.62 129 ASP A C 1
ATOM 1008 O O . ASP A 1 129 ? 25.898 -12.772 -25.798 1.00 67.62 129 ASP A O 1
ATOM 1012 N N . ALA A 1 130 ? 26.510 -11.496 -27.513 1.00 63.78 130 ALA A N 1
ATOM 1013 C CA . ALA A 1 130 ? 25.568 -10.414 -27.208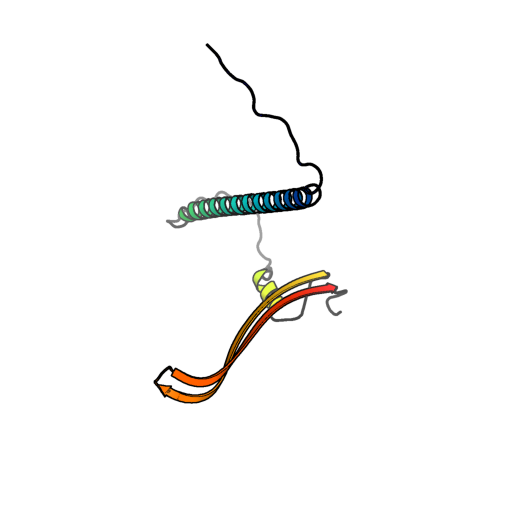 1.00 63.78 130 ALA A CA 1
ATOM 1014 C C . ALA A 1 130 ? 25.032 -9.647 -28.436 1.00 63.78 130 ALA A C 1
ATOM 1016 O O . ALA A 1 130 ? 24.364 -8.626 -28.271 1.00 63.78 130 ALA A O 1
ATOM 1017 N N . ILE A 1 131 ? 25.329 -10.091 -29.666 1.00 62.19 131 ILE A N 1
ATOM 1018 C CA . ILE A 1 131 ? 24.956 -9.360 -30.890 1.00 62.19 131 ILE A CA 1
ATOM 1019 C C . ILE A 1 131 ? 23.982 -10.203 -31.713 1.00 62.19 131 ILE A C 1
ATOM 1021 O O . ILE A 1 131 ? 24.353 -11.211 -32.322 1.00 62.19 131 ILE A O 1
ATOM 1025 N N . PHE A 1 132 ? 22.728 -9.754 -31.735 1.00 61.62 132 PHE A N 1
ATOM 1026 C CA . PHE A 1 132 ? 21.665 -10.316 -32.561 1.00 61.62 132 PHE A CA 1
ATOM 1027 C C . PHE A 1 132 ? 21.602 -9.594 -33.906 1.00 61.62 132 PHE A C 1
ATOM 1029 O O . PHE A 1 132 ? 21.495 -8.369 -33.949 1.00 61.62 132 PHE A O 1
ATOM 1036 N N . LEU A 1 133 ? 21.622 -10.357 -35.001 1.00 64.44 133 LEU A N 1
ATOM 1037 C CA . LEU A 1 133 ? 21.261 -9.860 -36.328 1.00 64.44 133 LEU A CA 1
ATOM 1038 C C . LEU A 1 133 ? 19.832 -10.339 -36.637 1.00 64.44 133 LEU A C 1
ATOM 1040 O O . LEU A 1 133 ? 19.607 -11.524 -36.879 1.00 64.44 133 LEU A O 1
ATOM 1044 N N . GLY A 1 134 ? 18.858 -9.428 -36.559 1.00 68.69 134 GLY A N 1
ATOM 1045 C CA . GLY A 1 134 ? 17.423 -9.704 -36.718 1.00 68.69 134 GLY A CA 1
ATOM 1046 C C . GLY A 1 134 ? 16.547 -8.584 -36.137 1.00 68.69 134 GLY A C 1
ATOM 1047 O O . GLY A 1 134 ? 17.070 -7.558 -35.706 1.00 68.69 134 GLY A O 1
ATOM 1048 N N . GLU A 1 135 ? 15.223 -8.768 -36.106 1.00 64.12 135 GLU A N 1
ATOM 1049 C CA . GLU A 1 135 ? 14.300 -7.833 -35.438 1.00 64.12 135 GLU A CA 1
ATOM 1050 C C . GLU A 1 135 ? 14.184 -8.152 -33.937 1.00 64.12 135 GLU A C 1
ATOM 1052 O O . GLU A 1 135 ? 13.928 -9.295 -33.543 1.00 64.12 135 GLU A O 1
ATOM 1057 N N . ILE A 1 136 ? 14.346 -7.131 -33.090 1.00 65.25 136 ILE A N 1
ATOM 1058 C CA . ILE A 1 136 ? 14.239 -7.231 -31.629 1.00 65.25 136 ILE A CA 1
ATOM 1059 C C . ILE A 1 136 ? 12.963 -6.506 -31.196 1.00 65.25 136 ILE A C 1
ATOM 1061 O O . ILE A 1 136 ? 12.850 -5.298 -31.388 1.00 65.25 136 ILE A O 1
ATOM 1065 N N . ASN A 1 137 ? 12.024 -7.224 -30.578 1.00 56.28 137 ASN A N 1
ATOM 1066 C CA . ASN A 1 137 ? 10.841 -6.622 -29.965 1.00 56.28 137 ASN A CA 1
ATOM 1067 C C . ASN A 1 137 ? 11.003 -6.664 -28.439 1.00 56.28 137 ASN A C 1
ATOM 1069 O O . ASN A 1 137 ? 10.999 -7.739 -27.835 1.00 56.28 137 ASN A O 1
ATOM 1073 N N . LEU A 1 138 ? 11.201 -5.492 -27.826 1.00 61.91 138 LEU A N 1
ATOM 1074 C CA . LEU A 1 138 ? 11.215 -5.330 -26.372 1.00 61.91 138 LEU A CA 1
ATOM 1075 C C . LEU A 1 138 ? 9.805 -4.998 -25.901 1.00 61.91 138 LEU A C 1
ATOM 1077 O O . LEU A 1 138 ? 9.336 -3.886 -26.140 1.00 61.91 138 LEU A O 1
ATOM 1081 N N . ASP A 1 139 ? 9.172 -5.926 -25.188 1.00 66.31 139 ASP A N 1
ATOM 1082 C CA . ASP A 1 139 ? 7.921 -5.643 -24.497 1.00 66.31 139 ASP A CA 1
ATOM 1083 C C . ASP A 1 139 ? 8.210 -5.379 -23.013 1.00 66.31 139 ASP A C 1
ATOM 1085 O O . ASP A 1 139 ? 8.828 -6.183 -22.303 1.00 66.31 139 ASP A O 1
ATOM 1089 N N . ARG A 1 140 ? 7.831 -4.187 -22.549 1.00 67.06 140 ARG A N 1
ATOM 1090 C CA . ARG A 1 140 ? 8.030 -3.751 -21.166 1.00 67.06 140 ARG A CA 1
ATOM 1091 C C . ARG A 1 140 ? 6.667 -3.515 -20.553 1.00 67.06 140 ARG A C 1
ATOM 1093 O O . ARG A 1 140 ? 6.064 -2.466 -20.759 1.00 67.06 140 ARG A O 1
ATOM 1100 N N . VAL A 1 141 ? 6.254 -4.443 -19.705 1.00 75.50 141 VAL A N 1
ATOM 1101 C CA . VAL A 1 141 ? 5.013 -4.318 -18.952 1.00 75.50 141 VAL A CA 1
ATOM 1102 C C . VAL A 1 141 ? 5.358 -3.832 -17.548 1.00 75.50 141 VAL A C 1
ATOM 1104 O O . VAL A 1 141 ? 5.926 -4.567 -16.737 1.00 75.50 141 VAL A O 1
ATOM 1107 N N . ARG A 1 142 ? 5.046 -2.562 -17.276 1.00 83.62 142 ARG A N 1
ATOM 1108 C CA . ARG A 1 142 ? 5.076 -1.974 -15.931 1.00 83.62 142 ARG A CA 1
ATOM 1109 C C . ARG A 1 142 ? 3.639 -1.799 -15.457 1.00 83.62 142 ARG A C 1
ATOM 1111 O O . ARG A 1 142 ? 2.859 -1.170 -16.162 1.00 83.62 142 ARG A O 1
ATOM 1118 N N . SER A 1 143 ? 3.315 -2.323 -14.281 1.00 84.50 143 SER A N 1
ATOM 1119 C CA . SER A 1 143 ? 2.001 -2.157 -13.668 1.00 84.50 143 SER A CA 1
ATOM 1120 C C . SER A 1 143 ? 2.151 -1.790 -12.203 1.00 84.50 143 SER A C 1
ATOM 1122 O O . SER A 1 143 ? 2.795 -2.507 -11.445 1.00 84.50 143 SER A O 1
ATOM 1124 N N . ASP A 1 144 ? 1.514 -0.695 -11.819 1.00 92.31 144 ASP A N 1
ATOM 1125 C CA . ASP A 1 144 ? 1.372 -0.257 -10.438 1.00 92.31 144 ASP A CA 1
ATOM 1126 C C . ASP A 1 144 ? -0.075 -0.509 -10.025 1.00 92.31 144 ASP A C 1
ATOM 1128 O O . ASP A 1 144 ? -0.997 -0.025 -10.680 1.00 92.31 144 ASP A O 1
ATOM 1132 N N . GLN A 1 145 ? -0.287 -1.292 -8.972 1.00 89.56 145 GLN A N 1
ATOM 1133 C CA . GLN A 1 145 ? -1.614 -1.568 -8.440 1.00 89.56 145 GLN A CA 1
ATOM 1134 C C . GLN A 1 145 ? -1.679 -1.118 -6.988 1.00 89.56 145 GLN A C 1
ATOM 1136 O O . GLN A 1 145 ? -0.914 -1.572 -6.142 1.00 89.56 145 GLN A O 1
ATOM 1141 N N . ILE A 1 146 ? -2.616 -0.220 -6.708 1.00 92.81 146 ILE A N 1
ATOM 1142 C CA . ILE A 1 146 ? -2.964 0.210 -5.358 1.00 92.81 146 ILE A CA 1
ATOM 1143 C C . ILE A 1 146 ? -4.338 -0.378 -5.063 1.00 92.81 146 ILE A C 1
ATOM 1145 O O . ILE A 1 146 ? -5.254 -0.249 -5.876 1.00 92.81 146 ILE A O 1
ATOM 1149 N N . SER A 1 147 ? -4.493 -1.034 -3.920 1.00 92.81 147 SER A N 1
ATOM 1150 C CA . SER A 1 147 ? -5.789 -1.538 -3.471 1.00 92.81 147 SER A CA 1
ATOM 1151 C C . SER A 1 147 ? -6.030 -1.094 -2.039 1.00 92.81 147 SER A C 1
ATOM 1153 O O . SER A 1 147 ? -5.202 -1.343 -1.164 1.00 92.81 147 SER A O 1
ATOM 1155 N N . ALA A 1 148 ? -7.150 -0.410 -1.829 1.00 94.06 148 ALA A N 1
ATOM 1156 C CA . ALA A 1 148 ? -7.629 0.011 -0.525 1.00 94.06 148 ALA A CA 1
ATOM 1157 C C . ALA A 1 148 ? -8.916 -0.754 -0.216 1.00 94.06 148 ALA A C 1
ATOM 1159 O O . ALA A 1 148 ? -9.828 -0.781 -1.042 1.00 94.06 148 ALA A O 1
ATOM 1160 N N . ASP A 1 149 ? -8.966 -1.368 0.954 1.00 92.69 149 ASP A N 1
ATOM 1161 C CA . ASP A 1 149 ? -10.083 -2.154 1.447 1.00 92.69 149 ASP A CA 1
ATOM 1162 C C . ASP A 1 149 ? -10.555 -1.559 2.779 1.00 92.69 149 ASP A C 1
ATOM 1164 O O . ASP A 1 149 ? -9.743 -1.164 3.615 1.00 92.69 149 ASP A O 1
ATOM 1168 N N . LEU A 1 150 ? -11.870 -1.426 2.945 1.00 92.56 150 LEU A N 1
ATOM 1169 C CA . LEU A 1 150 ? -12.492 -0.953 4.179 1.00 92.56 150 LEU A CA 1
ATOM 1170 C C . LEU A 1 150 ? -13.552 -1.968 4.584 1.00 92.56 150 LEU A C 1
ATOM 1172 O O . LEU A 1 150 ? -14.639 -2.012 4.003 1.00 92.56 150 LEU A O 1
ATOM 1176 N N . VAL A 1 151 ? -13.256 -2.744 5.619 1.00 89.38 151 VAL A N 1
ATOM 1177 C CA . VAL A 1 151 ? -14.199 -3.695 6.198 1.00 89.38 151 VAL A CA 1
ATOM 1178 C C . VAL A 1 151 ? -14.792 -3.081 7.451 1.00 89.38 151 VAL A C 1
ATOM 1180 O O . VAL A 1 151 ? -14.096 -2.774 8.412 1.00 89.38 151 VAL A O 1
ATOM 1183 N N . THR A 1 152 ? -16.109 -2.920 7.465 1.00 89.94 152 THR A N 1
ATOM 1184 C CA . THR A 1 152 ? -16.846 -2.608 8.690 1.00 89.94 152 THR A CA 1
ATOM 1185 C C . THR A 1 152 ? -17.644 -3.830 9.087 1.00 89.94 152 THR A C 1
ATOM 1187 O O . THR A 1 152 ? -18.415 -4.359 8.287 1.00 89.94 152 THR A O 1
ATOM 1190 N N . ARG A 1 153 ? -17.471 -4.278 10.325 1.00 82.38 153 ARG A N 1
ATOM 1191 C CA . ARG A 1 153 ? -18.194 -5.415 10.880 1.00 82.38 153 ARG A CA 1
ATOM 1192 C C . ARG A 1 153 ? -18.886 -5.007 12.166 1.00 82.38 153 ARG A C 1
ATOM 1194 O O . ARG A 1 153 ? -18.265 -4.420 13.047 1.00 82.38 153 ARG A O 1
ATOM 1201 N N . TYR A 1 154 ? -20.166 -5.334 12.256 1.00 83.94 154 TYR A N 1
ATOM 1202 C CA . TYR A 1 154 ? -20.992 -5.103 13.429 1.00 83.94 154 TYR A CA 1
ATOM 1203 C C . TYR A 1 154 ? -21.601 -6.434 13.865 1.00 83.94 154 TYR A C 1
ATOM 1205 O O . TYR A 1 154 ? -22.217 -7.110 13.043 1.00 83.94 154 TYR A O 1
ATOM 1213 N N . THR A 1 155 ? -21.400 -6.790 15.130 1.00 76.81 155 THR A N 1
ATOM 1214 C CA . THR A 1 155 ? -21.839 -8.052 15.733 1.00 76.81 155 THR A CA 1
ATOM 1215 C C . THR A 1 155 ? -22.891 -7.724 16.786 1.00 76.81 155 THR A C 1
ATOM 1217 O O . THR A 1 155 ? -22.661 -6.890 17.666 1.00 76.81 155 THR A O 1
ATOM 1220 N N . LEU A 1 156 ? -24.064 -8.344 16.678 1.00 73.75 156 LEU A N 1
ATOM 1221 C CA . LEU A 1 156 ? -25.228 -8.033 17.514 1.00 73.75 156 LEU A CA 1
ATOM 1222 C C . LEU A 1 156 ? -25.250 -8.864 18.808 1.00 73.75 156 LEU A C 1
ATOM 1224 O O . LEU A 1 156 ? -25.821 -8.410 19.793 1.00 73.75 156 LEU A O 1
ATOM 1228 N N . ASN A 1 157 ? -24.644 -10.055 18.806 1.00 70.50 157 ASN A N 1
ATOM 1229 C CA . ASN A 1 157 ? -24.376 -10.926 19.963 1.00 70.50 157 ASN A CA 1
ATOM 1230 C C . ASN A 1 157 ? -23.258 -11.920 19.585 1.00 70.50 157 ASN A C 1
ATOM 1232 O O . ASN A 1 157 ? -23.057 -12.134 18.396 1.00 70.50 157 ASN A O 1
ATOM 1236 N N . ASP A 1 158 ? -22.625 -12.628 20.537 1.00 66.12 158 ASP A N 1
ATOM 1237 C CA . ASP A 1 158 ? -21.539 -13.630 20.306 1.00 66.12 158 ASP A CA 1
ATOM 1238 C C . ASP A 1 158 ? -21.860 -14.763 19.300 1.00 66.12 158 ASP A C 1
ATOM 1240 O O . ASP A 1 158 ? -21.068 -15.674 19.069 1.00 66.12 158 ASP A O 1
ATOM 1244 N N . ARG A 1 159 ? -23.064 -14.765 18.728 1.00 64.88 159 ARG A N 1
ATOM 1245 C CA . ARG A 1 159 ? -23.593 -15.787 17.829 1.00 64.88 159 ARG A CA 1
ATOM 1246 C C . ARG A 1 159 ? -23.907 -15.257 16.424 1.00 64.88 159 ARG A C 1
ATOM 1248 O O . ARG A 1 159 ? -24.126 -16.095 15.549 1.00 64.88 159 ARG A O 1
ATOM 1255 N N . TRP A 1 160 ? -24.010 -13.935 16.221 1.00 55.09 160 TRP A N 1
ATOM 1256 C CA . TRP A 1 160 ? -24.447 -13.316 14.957 1.00 55.09 160 TRP A CA 1
ATOM 1257 C C . TRP A 1 160 ? -23.802 -11.954 14.693 1.00 55.09 160 TRP A C 1
ATOM 1259 O O . TRP A 1 160 ? -23.913 -11.055 15.564 1.00 55.09 160 TRP A O 1
#

Secondary structure (DSSP, 8-state):
-------------SS-TTHHHHHHHHHHHHHHHHHHHHHHHHHHHHHHHHHHHHHHHHHTTSS-------------------PPPPHHHHHHHHHH------SEEEEEEEEEEEEEEEEEEEEEEEEETTEEEEEEEEEEEEEEEEEEEEEEEE-SSTT-

Organism: NCBI:txid2920537

Sequence (160 aa):
MKQSPLLLMMLTPLTCWGATAEEEALQQQLDQLRQQLIQQNQALHQLQARLEAVKSSGVTATGTGTAAVTPARAQQEPDRRSPEPGRSTEDLLLEQHNVFDRALTFDLGLSYQHYNRKDLALRGFLALDAIFLGEINLDRVRSDQISADLVTRYTLNDRW